Protein AF-A0A7J6WIR8-F1 (afdb_monomer_lite)

Secondary structure (DSSP, 8-state):
---PPPPPPHHHHHHHHHHHHHHHGGGGGT----HHHHHHHHHHHHHIIIIIIT-PPP--HHHHHHHHHHHS---

Sequence (75 aa):
MSQRGTGFRPLEDQLLCEAYVLHSTDVVVGAYQKNDDMWKKIQTTFNHEAVDKNNLDHRTIKSLECRWDKISPAV

pLDDT: mean 76.89, std 15.38, range [37.31, 91.06]

Structure (mmCIF, N/CA/C/O backbone):
data_AF-A0A7J6WIR8-F1
#
_entry.id   AF-A0A7J6WIR8-F1
#
loop_
_atom_site.group_PDB
_atom_site.id
_atom_site.type_symbol
_atom_site.label_atom_id
_atom_site.label_alt_id
_atom_site.label_comp_id
_atom_site.label_asym_id
_atom_site.label_entity_id
_atom_site.label_seq_id
_atom_site.pdbx_PDB_ins_code
_atom_site.Cartn_x
_atom_site.Cartn_y
_atom_site.Cartn_z
_atom_site.occupancy
_atom_site.B_iso_or_equiv
_atom_site.auth_seq_id
_atom_site.auth_comp_id
_atom_site.auth_asym_id
_atom_site.auth_atom_id
_atom_site.pdbx_PDB_model_num
ATOM 1 N N . MET A 1 1 ? 6.349 15.014 -24.048 1.00 37.31 1 MET A N 1
ATOM 2 C CA . MET A 1 1 ? 5.892 13.610 -24.116 1.00 37.31 1 MET A CA 1
ATOM 3 C C . MET A 1 1 ? 5.521 13.189 -22.709 1.00 37.31 1 MET A C 1
ATOM 5 O O . MET A 1 1 ? 6.386 13.226 -21.846 1.00 37.31 1 MET A O 1
ATOM 9 N N . SER A 1 2 ? 4.247 12.905 -22.444 1.00 41.25 2 SER A N 1
ATOM 10 C CA . SER A 1 2 ? 3.787 12.502 -21.113 1.00 41.25 2 SER A CA 1
ATOM 11 C C . SER A 1 2 ? 4.409 11.148 -20.770 1.00 41.25 2 SER A C 1
ATOM 13 O O . SER A 1 2 ? 4.048 10.143 -21.384 1.00 41.25 2 SER A O 1
ATOM 15 N N . GLN A 1 3 ? 5.375 11.121 -19.846 1.00 44.00 3 GLN A N 1
ATOM 16 C CA . GLN A 1 3 ? 5.898 9.880 -19.275 1.00 44.00 3 GLN A CA 1
ATOM 17 C C . GLN A 1 3 ? 4.714 9.143 -18.650 1.00 44.00 3 GLN A C 1
ATOM 19 O O . GLN A 1 3 ? 4.200 9.537 -17.604 1.00 44.00 3 GLN A O 1
ATOM 24 N N . ARG A 1 4 ? 4.220 8.106 -19.333 1.00 53.28 4 ARG A N 1
ATOM 25 C CA . ARG A 1 4 ? 3.296 7.151 -18.724 1.00 53.28 4 ARG A CA 1
ATOM 26 C C . ARG A 1 4 ? 4.041 6.571 -17.528 1.00 53.28 4 ARG A C 1
ATOM 28 O O . ARG A 1 4 ? 5.119 6.012 -17.715 1.00 53.28 4 ARG A O 1
ATOM 35 N N . GLY A 1 5 ? 3.510 6.778 -16.323 1.00 57.12 5 GLY A N 1
ATOM 36 C CA . GLY A 1 5 ? 4.105 6.227 -15.110 1.00 57.12 5 GLY A CA 1
ATOM 37 C C . GLY A 1 5 ? 4.338 4.728 -15.278 1.00 57.12 5 GLY A C 1
ATOM 38 O O . GLY A 1 5 ? 3.531 4.048 -15.919 1.00 57.12 5 GLY A O 1
ATOM 39 N N . THR A 1 6 ? 5.453 4.233 -14.741 1.00 66.25 6 THR A N 1
ATOM 40 C CA . THR A 1 6 ? 5.798 2.810 -14.732 1.00 66.25 6 THR A CA 1
ATOM 41 C C . THR A 1 6 ? 4.581 2.028 -14.242 1.00 66.25 6 THR A C 1
ATOM 43 O O . THR A 1 6 ? 4.060 2.322 -13.160 1.00 66.25 6 THR A O 1
ATOM 46 N N . GLY A 1 7 ? 4.073 1.103 -15.061 1.00 71.88 7 GLY A N 1
ATOM 47 C CA . GLY A 1 7 ? 2.890 0.315 -14.718 1.00 71.88 7 GLY A CA 1
ATOM 48 C C . GLY A 1 7 ? 3.094 -0.457 -13.415 1.00 71.88 7 GLY A C 1
ATOM 49 O O . GLY A 1 7 ? 4.229 -0.778 -13.067 1.00 71.88 7 GLY A O 1
ATOM 50 N N . PHE A 1 8 ? 1.999 -0.735 -12.704 1.00 77.75 8 PHE A N 1
ATOM 51 C CA . PHE A 1 8 ? 2.040 -1.576 -11.511 1.00 77.75 8 PHE A CA 1
ATOM 52 C C . PHE A 1 8 ? 2.471 -2.995 -11.885 1.00 77.75 8 PHE A C 1
ATOM 54 O O . PHE A 1 8 ? 1.914 -3.600 -12.807 1.00 77.75 8 PHE A O 1
ATOM 61 N N . ARG A 1 9 ? 3.478 -3.509 -11.183 1.00 84.56 9 ARG A N 1
ATOM 62 C CA . ARG A 1 9 ? 3.940 -4.894 -11.294 1.00 84.56 9 ARG A CA 1
ATOM 63 C C . ARG A 1 9 ? 3.068 -5.811 -10.427 1.00 84.56 9 ARG A C 1
ATOM 65 O O . ARG A 1 9 ? 2.564 -5.355 -9.406 1.00 84.56 9 ARG A O 1
ATOM 72 N N . PRO A 1 10 ? 2.981 -7.118 -10.738 1.00 83.31 10 PRO A N 1
ATOM 73 C CA . PRO A 1 10 ? 2.251 -8.074 -9.899 1.00 83.31 10 PRO A CA 1
ATOM 74 C C . PRO A 1 10 ? 2.702 -8.077 -8.430 1.00 83.31 10 PRO A C 1
ATOM 76 O O . PRO A 1 10 ? 1.889 -8.229 -7.527 1.00 83.31 10 PRO A O 1
ATOM 79 N N . LEU A 1 11 ? 3.997 -7.849 -8.185 1.00 86.38 11 LEU A N 1
ATOM 80 C CA . LEU A 1 11 ? 4.542 -7.719 -6.835 1.00 86.38 11 LEU A CA 1
ATOM 81 C C . LEU A 1 11 ? 4.022 -6.471 -6.106 1.00 86.38 11 LEU A C 1
ATOM 83 O O . LEU A 1 11 ? 3.748 -6.535 -4.915 1.00 86.38 11 LEU A O 1
ATOM 87 N N . GLU A 1 12 ? 3.845 -5.348 -6.811 1.00 86.88 12 GLU A N 1
ATOM 88 C CA . GLU A 1 12 ? 3.239 -4.148 -6.219 1.00 86.88 12 GLU A CA 1
ATOM 89 C C . GLU A 1 12 ? 1.779 -4.410 -5.836 1.00 86.88 12 GLU A C 1
ATOM 91 O O . GLU A 1 12 ? 1.333 -3.942 -4.795 1.00 86.88 12 GLU A O 1
ATOM 96 N N . ASP A 1 13 ? 1.042 -5.192 -6.627 1.00 88.25 13 ASP A N 1
ATOM 97 C CA . ASP A 1 13 ? -0.336 -5.555 -6.281 1.00 88.25 13 ASP A CA 1
ATOM 98 C C . ASP A 1 13 ? -0.389 -6.410 -5.012 1.00 88.25 13 ASP A C 1
ATOM 100 O O . ASP A 1 13 ? -1.222 -6.164 -4.143 1.00 88.25 13 ASP A O 1
ATOM 104 N N . GLN A 1 14 ? 0.533 -7.367 -4.866 1.00 88.88 14 GLN A N 1
ATOM 105 C CA . GLN A 1 14 ? 0.635 -8.176 -3.653 1.00 88.88 14 GLN A CA 1
ATOM 106 C C . GLN A 1 14 ? 0.948 -7.311 -2.424 1.00 88.88 14 GLN A C 1
ATOM 108 O O . GLN A 1 14 ? 0.237 -7.397 -1.424 1.00 88.88 14 GLN A O 1
ATOM 113 N N . LEU A 1 15 ? 1.957 -6.438 -2.513 1.00 90.12 15 LEU A N 1
ATOM 114 C CA . LEU A 1 15 ? 2.327 -5.528 -1.424 1.00 90.12 15 LEU A CA 1
ATOM 115 C C . LEU A 1 15 ? 1.181 -4.577 -1.056 1.00 90.12 15 LEU A C 1
ATOM 117 O O . LEU A 1 15 ? 0.964 -4.282 0.118 1.00 90.12 15 LEU A O 1
ATOM 121 N N . LEU A 1 16 ? 0.430 -4.105 -2.055 1.00 89.94 16 LEU A N 1
ATOM 122 C CA . LEU A 1 16 ? -0.743 -3.264 -1.842 1.00 89.94 16 LEU A CA 1
ATOM 123 C C . LEU A 1 16 ? -1.857 -4.032 -1.116 1.00 89.94 16 LEU A C 1
ATOM 125 O O . LEU A 1 16 ? -2.429 -3.496 -0.170 1.00 89.94 16 LEU A O 1
ATOM 129 N N . CYS A 1 17 ? -2.130 -5.282 -1.496 1.00 89.69 17 CYS A N 1
ATOM 130 C CA . CYS A 1 17 ? -3.084 -6.146 -0.798 1.00 89.69 17 CYS A CA 1
ATOM 131 C C . CYS A 1 17 ? -2.673 -6.422 0.651 1.00 89.69 17 CYS A C 1
ATOM 133 O O . CYS A 1 17 ? -3.501 -6.292 1.550 1.00 89.69 17 CYS A O 1
ATOM 135 N N . GLU A 1 18 ? -1.407 -6.757 0.896 1.00 88.50 18 GLU A N 1
ATOM 136 C CA . GLU A 1 18 ? -0.891 -7.014 2.245 1.00 88.50 18 GLU A CA 1
ATOM 137 C C . GLU A 1 18 ? -0.998 -5.767 3.135 1.00 88.50 18 GLU A C 1
ATOM 139 O O . GLU A 1 18 ? -1.523 -5.840 4.249 1.00 88.50 18 GLU A O 1
ATOM 144 N N . ALA A 1 19 ? -0.582 -4.603 2.623 1.00 89.12 19 ALA A N 1
ATOM 145 C CA . ALA A 1 19 ? -0.690 -3.335 3.339 1.00 89.12 19 ALA A CA 1
ATOM 146 C C . ALA A 1 19 ? -2.154 -2.941 3.594 1.00 89.12 19 ALA A C 1
ATOM 148 O O . ALA A 1 19 ? -2.484 -2.475 4.685 1.00 89.12 19 ALA A O 1
ATOM 149 N N . TYR A 1 20 ? -3.040 -3.139 2.614 1.00 87.94 20 TYR A N 1
ATOM 150 C CA . TYR A 1 20 ? -4.463 -2.854 2.775 1.00 87.94 20 TYR A CA 1
ATOM 151 C C . TYR A 1 20 ? -5.090 -3.751 3.840 1.00 87.94 20 TYR A C 1
ATOM 153 O O . TYR A 1 20 ? -5.745 -3.235 4.737 1.00 87.94 20 TYR A O 1
ATOM 161 N N . VAL A 1 21 ? -4.861 -5.069 3.798 1.00 86.00 21 VAL A N 1
ATOM 162 C CA . VAL A 1 21 ? -5.400 -6.007 4.795 1.00 86.00 21 VAL A CA 1
ATOM 163 C C . VAL A 1 21 ? -4.942 -5.612 6.195 1.00 86.00 21 VAL A C 1
ATOM 165 O O . VAL A 1 21 ? -5.795 -5.420 7.057 1.00 86.00 21 VAL A O 1
ATOM 168 N N . LEU A 1 22 ? -3.639 -5.379 6.385 1.00 85.06 22 LEU A N 1
ATOM 169 C CA . LEU A 1 22 ? -3.051 -4.990 7.670 1.00 85.06 22 LEU A CA 1
ATOM 170 C C . LEU A 1 22 ? -3.744 -3.767 8.296 1.00 85.06 22 LEU A C 1
ATOM 172 O O . LEU A 1 22 ? -4.100 -3.787 9.473 1.00 85.06 22 LEU A O 1
ATOM 176 N N . HIS A 1 23 ? -3.961 -2.714 7.503 1.00 83.00 23 HIS A N 1
ATOM 177 C CA . HIS A 1 23 ? -4.525 -1.447 7.989 1.00 83.00 23 HIS A CA 1
ATOM 178 C C . HIS A 1 23 ? -6.054 -1.375 7.905 1.00 83.00 23 HIS A C 1
ATOM 180 O O . HIS A 1 23 ? -6.663 -0.559 8.588 1.00 83.00 23 HIS A O 1
ATOM 186 N N . SER A 1 24 ? -6.699 -2.227 7.106 1.00 77.94 24 SER A N 1
ATOM 187 C CA . SER A 1 24 ? -8.165 -2.3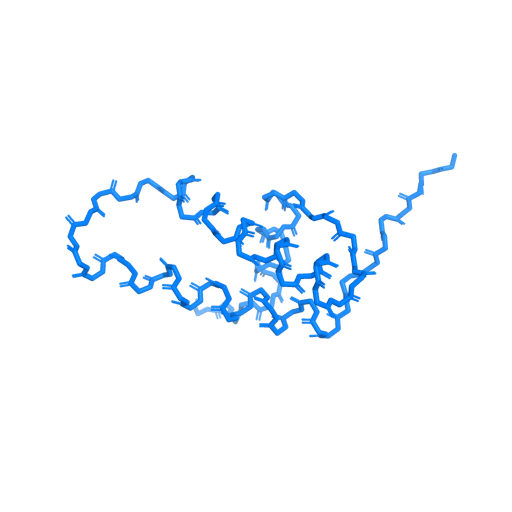45 7.062 1.00 77.94 24 SER A CA 1
ATOM 188 C C . SER A 1 24 ? -8.720 -3.020 8.316 1.00 77.94 24 SER A C 1
ATOM 190 O O . SER A 1 24 ? -9.831 -2.715 8.747 1.00 77.94 24 SER A O 1
ATOM 192 N N . THR A 1 25 ? -7.931 -3.890 8.952 1.00 67.50 25 THR A N 1
ATOM 193 C CA . THR A 1 25 ? -8.296 -4.541 10.215 1.00 67.50 25 THR A CA 1
ATOM 194 C C . THR A 1 25 ? -8.162 -3.641 11.447 1.00 67.50 25 THR A C 1
ATOM 196 O O . THR A 1 25 ? -8.776 -3.946 12.467 1.00 67.50 25 THR A O 1
ATOM 199 N N . ASP A 1 26 ? -7.452 -2.507 11.366 1.00 59.34 26 ASP A N 1
ATOM 200 C CA . ASP A 1 26 ? -7.302 -1.557 12.489 1.00 59.34 26 ASP A CA 1
ATOM 201 C C . ASP A 1 26 ? -8.650 -0.955 12.938 1.00 59.34 26 ASP A C 1
ATOM 203 O O . ASP A 1 26 ? -8.824 -0.590 14.103 1.00 59.34 26 ASP A O 1
ATOM 207 N N . VAL A 1 27 ? -9.648 -0.905 12.046 1.00 51.03 27 VAL A N 1
ATOM 208 C CA . VAL A 1 27 ? -10.991 -0.381 12.352 1.00 51.03 27 VAL A CA 1
ATOM 209 C C . VAL A 1 27 ? -11.709 -1.236 13.411 1.00 51.03 27 VAL A C 1
ATOM 211 O O . VAL A 1 27 ? -12.543 -0.724 14.157 1.00 51.03 27 VAL A O 1
ATOM 214 N N . VAL A 1 28 ? -11.337 -2.516 13.558 1.00 50.88 28 VAL A N 1
ATOM 215 C CA . VAL A 1 28 ? -11.883 -3.417 14.591 1.00 50.88 28 VAL A CA 1
ATOM 216 C C . VAL A 1 28 ? -11.427 -3.016 16.005 1.00 50.88 28 VAL A C 1
ATOM 218 O O . VAL A 1 28 ? -12.114 -3.328 16.975 1.00 50.88 28 VAL A O 1
ATOM 221 N N . VAL A 1 29 ? -10.324 -2.266 16.149 1.00 52.50 29 VAL A N 1
ATOM 222 C CA . VAL A 1 29 ? -9.738 -1.889 17.454 1.00 52.50 29 VAL A CA 1
ATOM 223 C C . VAL A 1 29 ? -10.240 -0.522 17.968 1.00 52.50 29 VAL A C 1
ATOM 225 O O . VAL A 1 29 ? -9.874 -0.080 19.053 1.00 52.50 29 VAL A O 1
ATOM 228 N N . GLY A 1 30 ? -11.178 0.127 17.270 1.00 46.78 30 GLY A N 1
ATOM 229 C CA . GLY A 1 30 ? -11.949 1.234 17.853 1.00 46.78 30 GLY A CA 1
ATOM 230 C C . GLY A 1 30 ? -11.294 2.616 17.773 1.00 46.78 30 GLY A C 1
ATOM 231 O O . GLY A 1 30 ? -11.545 3.470 18.623 1.00 46.78 30 GLY A O 1
ATOM 232 N N . ALA A 1 31 ? -10.500 2.883 16.736 1.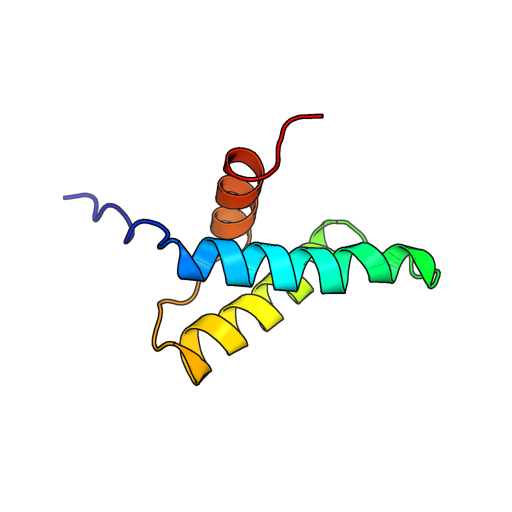00 53.25 31 ALA A N 1
ATOM 233 C CA . ALA A 1 31 ? -10.122 4.247 16.381 1.00 53.25 31 ALA A CA 1
ATOM 234 C C . ALA A 1 31 ? -10.980 4.715 15.200 1.00 53.25 31 ALA A C 1
ATOM 236 O O . ALA A 1 31 ? -11.001 4.066 14.158 1.00 53.25 31 ALA A O 1
ATOM 237 N N . TYR A 1 32 ? -11.669 5.851 15.347 1.00 52.94 32 TYR A N 1
ATOM 238 C CA . TYR A 1 32 ? -12.322 6.587 14.257 1.00 52.94 32 TYR A CA 1
ATOM 239 C C . TYR A 1 32 ? -11.272 7.059 13.229 1.00 52.94 32 TYR A C 1
ATOM 241 O O . TYR A 1 32 ? -10.965 8.249 13.134 1.00 52.94 32 TYR A O 1
ATOM 249 N N . GLN A 1 33 ? -10.667 6.139 12.478 1.00 55.19 33 GLN A N 1
ATOM 250 C CA . GLN A 1 33 ? -9.776 6.488 11.386 1.00 55.19 33 GLN A CA 1
ATOM 251 C C . GLN A 1 33 ? -10.629 6.996 10.233 1.00 55.19 33 GLN A C 1
ATOM 253 O O . GLN A 1 33 ? -11.417 6.264 9.639 1.00 55.19 33 GLN A O 1
ATOM 258 N N . LYS A 1 34 ? -10.475 8.281 9.913 1.00 64.06 34 LYS A N 1
ATOM 259 C CA . LYS A 1 34 ? -10.951 8.815 8.637 1.00 64.06 34 LYS A CA 1
ATOM 260 C C . LYS A 1 34 ? -10.261 8.023 7.520 1.00 64.06 34 LYS A C 1
ATOM 262 O O . LYS A 1 34 ? -9.083 7.700 7.660 1.00 64.06 34 LYS A O 1
ATOM 267 N N . ASN A 1 35 ? -10.965 7.736 6.424 1.00 64.38 35 ASN A N 1
ATOM 268 C CA . ASN A 1 35 ? -10.414 6.993 5.277 1.00 64.38 35 ASN A CA 1
ATOM 269 C C . ASN A 1 35 ? -9.046 7.540 4.817 1.00 64.38 35 ASN A C 1
ATOM 271 O O . ASN A 1 35 ? -8.138 6.765 4.519 1.00 64.38 35 ASN A O 1
ATOM 275 N N . ASP A 1 36 ? -8.856 8.862 4.872 1.00 70.06 36 ASP A N 1
ATOM 276 C CA . ASP A 1 36 ? -7.585 9.530 4.564 1.00 70.06 36 ASP A CA 1
ATOM 277 C C . ASP A 1 36 ? -6.408 9.069 5.439 1.00 70.06 36 ASP A C 1
ATOM 279 O O . ASP A 1 36 ? -5.267 9.045 4.982 1.00 70.06 36 ASP A O 1
ATOM 283 N N . ASP A 1 37 ? -6.645 8.711 6.702 1.00 79.50 37 ASP A N 1
ATOM 284 C CA . ASP A 1 37 ? -5.589 8.261 7.614 1.00 79.50 37 ASP A CA 1
ATOM 285 C C . ASP A 1 37 ? -5.247 6.781 7.415 1.00 79.50 37 ASP A C 1
ATOM 287 O O . ASP A 1 37 ? -4.094 6.393 7.608 1.00 79.50 37 ASP A O 1
ATOM 291 N N . MET A 1 38 ? -6.205 5.960 6.975 1.00 83.00 38 MET A N 1
ATOM 292 C CA . MET A 1 38 ? -5.939 4.574 6.574 1.00 83.00 38 MET A CA 1
ATOM 293 C C . MET A 1 38 ? -5.019 4.540 5.348 1.00 83.00 38 MET A C 1
ATOM 295 O O . MET A 1 38 ? -3.985 3.874 5.367 1.00 83.00 38 MET A O 1
ATOM 299 N N . TRP A 1 39 ? -5.323 5.326 4.313 1.00 87.19 39 TRP A N 1
ATOM 300 C CA . TRP A 1 39 ? -4.506 5.363 3.099 1.00 87.19 39 TRP A CA 1
ATOM 301 C C . TRP A 1 39 ? -3.094 5.911 3.314 1.00 87.19 39 TRP A C 1
ATOM 303 O O . TRP A 1 39 ? -2.155 5.429 2.681 1.00 87.19 39 TRP A O 1
ATOM 313 N N . LYS A 1 40 ? -2.899 6.854 4.243 1.00 87.88 40 LYS A N 1
ATOM 314 C CA . LYS A 1 40 ? -1.551 7.298 4.647 1.00 87.88 40 LYS A CA 1
ATOM 315 C C . LYS A 1 40 ? -0.734 6.163 5.267 1.00 87.88 40 LYS A C 1
ATOM 317 O O . LYS A 1 40 ? 0.448 6.019 4.946 1.00 87.88 40 LYS A O 1
ATOM 322 N N . LYS A 1 41 ? -1.350 5.347 6.132 1.00 86.69 41 LYS A N 1
ATOM 323 C CA . LYS A 1 41 ? -0.693 4.171 6.724 1.00 86.69 41 LYS A CA 1
ATOM 324 C C . LYS A 1 41 ? -0.346 3.138 5.649 1.00 86.69 41 LYS A C 1
ATOM 326 O O . LYS A 1 41 ? 0.804 2.712 5.576 1.00 86.69 41 LYS A O 1
ATOM 331 N N . ILE A 1 42 ? -1.296 2.828 4.762 1.00 88.94 42 ILE A N 1
ATOM 332 C CA . ILE A 1 42 ? -1.086 1.921 3.621 1.00 88.94 42 ILE A CA 1
ATOM 333 C C . ILE A 1 42 ? 0.062 2.415 2.747 1.00 88.94 42 ILE A C 1
ATOM 335 O O . ILE A 1 42 ? 0.961 1.641 2.445 1.00 88.94 42 ILE A O 1
ATOM 339 N N . GLN A 1 43 ? 0.080 3.699 2.382 1.00 91.06 43 GLN A N 1
ATOM 340 C CA . GLN A 1 43 ? 1.152 4.278 1.576 1.00 91.06 43 GLN A CA 1
ATOM 341 C C . GLN A 1 43 ? 2.512 4.150 2.266 1.00 91.06 43 GLN A C 1
ATOM 343 O O . GLN A 1 43 ? 3.501 3.839 1.608 1.00 91.06 43 GLN A O 1
ATOM 348 N N . THR A 1 44 ? 2.568 4.399 3.574 1.00 90.19 44 THR A N 1
ATOM 349 C CA . THR A 1 44 ? 3.809 4.298 4.350 1.00 90.19 44 THR A CA 1
ATOM 350 C C . THR A 1 44 ? 4.343 2.868 4.326 1.00 90.19 44 THR A C 1
ATOM 352 O O . THR A 1 44 ? 5.498 2.657 3.966 1.00 90.19 44 THR A O 1
ATOM 355 N N . THR A 1 45 ? 3.495 1.883 4.631 1.00 89.69 45 THR A N 1
ATOM 356 C CA . THR A 1 45 ? 3.873 0.464 4.608 1.00 89.69 45 THR A CA 1
ATOM 357 C C . THR A 1 45 ? 4.229 -0.004 3.201 1.00 89.69 45 THR A C 1
ATOM 359 O O . THR A 1 45 ? 5.275 -0.616 3.015 1.00 89.69 45 THR A O 1
ATOM 362 N N . PHE A 1 46 ? 3.413 0.339 2.202 1.00 91.06 46 PHE A N 1
ATOM 363 C CA . PHE A 1 46 ? 3.670 -0.003 0.807 1.00 91.06 46 PHE A CA 1
ATOM 364 C C . PHE A 1 46 ? 5.014 0.552 0.344 1.00 91.06 46 PHE A C 1
ATOM 366 O O . PHE A 1 46 ? 5.811 -0.188 -0.210 1.00 91.06 46 PHE A O 1
ATOM 373 N N . ASN A 1 47 ? 5.287 1.837 0.577 1.00 90.19 47 ASN A N 1
ATOM 374 C CA . ASN A 1 47 ? 6.522 2.457 0.109 1.00 90.19 47 ASN A CA 1
ATOM 375 C C . ASN A 1 47 ? 7.751 1.896 0.827 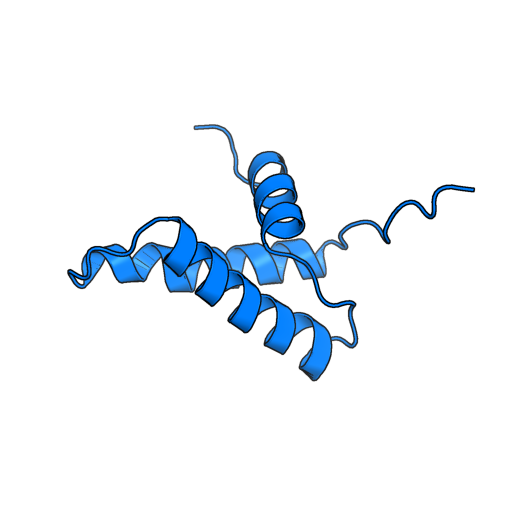1.00 90.19 47 ASN A C 1
ATOM 377 O O . ASN A 1 47 ? 8.761 1.687 0.171 1.00 90.19 47 ASN A O 1
ATOM 381 N N . HIS A 1 48 ? 7.664 1.608 2.126 1.00 88.44 48 HIS A N 1
ATOM 382 C CA . HIS A 1 48 ? 8.742 0.929 2.847 1.00 88.44 48 HIS A CA 1
ATOM 383 C C . HIS A 1 48 ? 9.031 -0.454 2.233 1.00 88.44 48 HIS A C 1
ATOM 385 O O . HIS A 1 48 ? 10.163 -0.770 1.889 1.00 88.44 48 HIS A O 1
ATOM 391 N N . GLU A 1 49 ? 8.005 -1.274 1.997 1.00 86.44 49 GLU A N 1
ATOM 392 C CA . GLU A 1 49 ? 8.180 -2.599 1.383 1.00 86.44 49 GLU A CA 1
ATOM 393 C C . GLU A 1 49 ? 8.628 -2.527 -0.091 1.00 86.44 49 GLU A C 1
ATOM 395 O O . GLU A 1 49 ? 9.453 -3.319 -0.550 1.00 86.44 49 GLU A O 1
ATOM 400 N N . ALA A 1 50 ? 8.104 -1.573 -0.856 1.00 84.81 50 ALA A N 1
ATOM 401 C CA . ALA A 1 50 ? 8.393 -1.416 -2.275 1.00 84.81 50 ALA A CA 1
ATOM 402 C C . ALA A 1 50 ? 9.810 -0.870 -2.506 1.00 84.81 50 ALA A C 1
ATOM 404 O O . ALA A 1 50 ? 10.545 -1.407 -3.335 1.00 84.81 50 ALA A O 1
ATOM 405 N N . VAL A 1 51 ? 10.214 0.156 -1.759 1.00 82.44 51 VAL A N 1
ATOM 406 C CA . VAL A 1 51 ? 11.491 0.858 -1.942 1.00 82.44 51 VAL A CA 1
ATOM 407 C C . VAL A 1 51 ? 12.611 0.117 -1.221 1.00 82.44 51 VAL A C 1
ATOM 409 O O . VAL A 1 51 ? 13.584 -0.273 -1.865 1.00 82.44 51 VAL A O 1
ATOM 412 N N . ASP A 1 52 ? 12.448 -0.163 0.075 1.00 78.38 52 ASP A N 1
ATOM 413 C CA . ASP A 1 52 ? 13.545 -0.677 0.903 1.00 78.38 52 ASP A CA 1
ATOM 414 C C . ASP A 1 52 ? 13.830 -2.158 0.635 1.00 78.38 52 ASP A C 1
ATOM 416 O O . ASP A 1 52 ? 14.980 -2.591 0.723 1.00 78.38 52 ASP A O 1
ATOM 420 N N . LYS A 1 53 ? 12.806 -2.949 0.278 1.00 77.12 53 LYS A N 1
ATOM 421 C CA . LYS A 1 53 ? 12.979 -4.390 0.020 1.00 77.12 53 LYS A CA 1
ATOM 422 C C . LYS A 1 53 ? 13.010 -4.771 -1.453 1.00 77.12 53 LYS A C 1
ATOM 424 O O . LYS A 1 53 ? 13.642 -5.766 -1.796 1.00 77.12 53 LYS A O 1
ATOM 429 N N . ASN A 1 54 ? 12.337 -4.015 -2.320 1.00 76.62 54 ASN A N 1
ATOM 430 C CA . ASN A 1 54 ? 12.133 -4.411 -3.716 1.00 76.62 54 ASN A CA 1
ATOM 431 C C . ASN A 1 54 ? 12.704 -3.415 -4.742 1.00 76.62 54 ASN A C 1
ATOM 433 O O . ASN A 1 54 ? 12.614 -3.678 -5.944 1.00 76.62 54 ASN A O 1
ATOM 437 N N . ASN A 1 55 ? 13.330 -2.318 -4.286 1.00 81.88 55 ASN A N 1
ATOM 438 C CA . ASN A 1 55 ? 13.929 -1.270 -5.122 1.00 81.88 55 ASN A CA 1
ATOM 439 C C . ASN A 1 55 ? 12.962 -0.750 -6.209 1.00 81.88 55 ASN A C 1
ATOM 441 O O . ASN A 1 55 ? 13.327 -0.576 -7.376 1.00 81.88 55 ASN A O 1
ATOM 445 N N . LEU A 1 56 ? 11.692 -0.598 -5.829 1.00 82.69 56 LEU A N 1
ATOM 446 C CA . LEU A 1 56 ? 10.608 -0.074 -6.655 1.00 82.69 56 LEU A CA 1
ATOM 447 C C . LEU A 1 56 ? 10.392 1.419 -6.385 1.00 82.69 56 LEU A C 1
ATOM 449 O O . LEU A 1 56 ? 10.904 1.983 -5.422 1.00 82.69 56 LEU A O 1
ATOM 453 N N . ASP A 1 57 ? 9.602 2.056 -7.248 1.00 82.25 57 ASP A N 1
ATOM 454 C CA . ASP A 1 57 ? 9.291 3.478 -7.138 1.00 82.25 57 ASP A CA 1
ATOM 455 C C . ASP A 1 57 ? 8.304 3.763 -5.994 1.00 82.25 57 ASP A C 1
ATOM 457 O O . ASP A 1 57 ? 7.335 3.030 -5.777 1.00 82.25 57 ASP A O 1
ATOM 461 N N . HIS A 1 58 ? 8.483 4.908 -5.331 1.00 85.62 58 HIS A N 1
ATOM 462 C CA . HIS A 1 58 ? 7.472 5.451 -4.427 1.00 85.62 58 HIS A CA 1
ATOM 463 C C . HIS A 1 58 ? 6.155 5.713 -5.169 1.00 85.62 58 HIS A C 1
ATOM 465 O O . HIS A 1 58 ? 6.124 6.324 -6.243 1.00 85.62 58 HIS A O 1
ATOM 471 N N . ARG A 1 59 ? 5.035 5.341 -4.544 1.00 87.06 59 ARG A N 1
ATOM 472 C CA . ARG A 1 59 ? 3.687 5.619 -5.053 1.00 87.06 59 ARG A 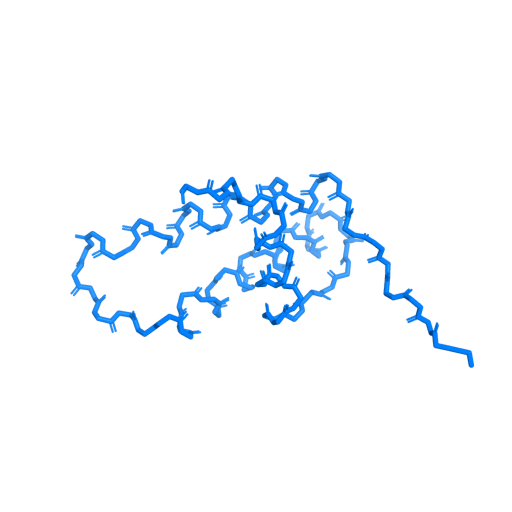CA 1
ATOM 473 C C . ARG A 1 59 ? 2.969 6.644 -4.180 1.00 87.06 59 ARG A C 1
ATOM 475 O O . ARG A 1 59 ? 3.158 6.725 -2.962 1.00 87.06 59 ARG A O 1
ATOM 482 N N . THR A 1 60 ? 2.140 7.464 -4.822 1.00 88.56 60 THR A N 1
ATOM 483 C CA . THR A 1 60 ? 1.249 8.417 -4.148 1.00 88.56 60 THR A CA 1
ATOM 484 C C . THR A 1 60 ? -0.031 7.718 -3.698 1.00 88.56 60 THR A C 1
ATOM 486 O O . THR A 1 60 ? -0.446 6.748 -4.329 1.00 88.56 60 THR A O 1
ATOM 489 N N . ILE A 1 61 ? -0.695 8.244 -2.664 1.00 89.56 61 ILE A N 1
ATOM 490 C CA . ILE A 1 61 ? -1.993 7.728 -2.186 1.00 89.56 61 ILE A CA 1
ATOM 491 C C . ILE A 1 61 ? -2.982 7.553 -3.344 1.00 89.56 61 ILE A C 1
ATOM 493 O O . ILE A 1 61 ? -3.460 6.450 -3.568 1.00 89.56 61 ILE A O 1
ATOM 497 N N . LYS A 1 62 ? -3.176 8.595 -4.164 1.00 87.94 62 LYS A N 1
ATOM 498 C CA . LYS A 1 62 ? -4.077 8.542 -5.328 1.00 87.94 62 LYS A CA 1
ATOM 499 C C . LYS A 1 62 ? -3.732 7.416 -6.305 1.00 87.94 62 LYS A C 1
ATOM 501 O O . LYS A 1 62 ? -4.619 6.817 -6.897 1.00 87.94 62 LYS A O 1
ATOM 506 N N . SER A 1 63 ? -2.442 7.136 -6.504 1.00 87.94 63 SER A N 1
ATOM 507 C CA . SER A 1 63 ? -2.011 6.038 -7.374 1.00 87.94 63 SER A CA 1
ATOM 508 C C . SER A 1 63 ? -2.371 4.674 -6.789 1.00 87.94 63 SER A C 1
ATOM 510 O O . SER A 1 63 ? -2.701 3.772 -7.555 1.00 87.94 63 SER A O 1
ATOM 512 N N . LEU A 1 64 ? -2.275 4.521 -5.466 1.00 88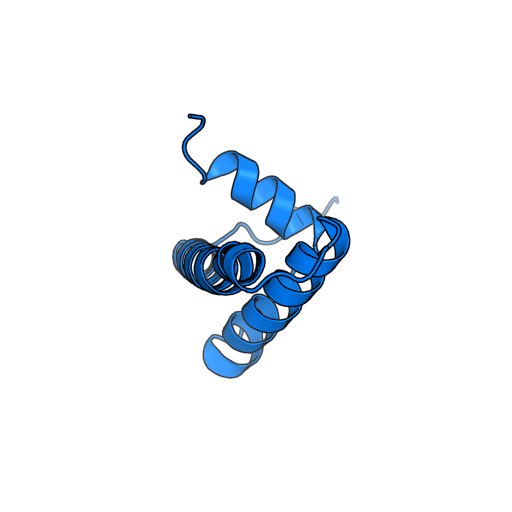.69 64 LEU A N 1
ATOM 513 C CA . LEU A 1 64 ? -2.621 3.291 -4.755 1.00 88.69 64 LEU A CA 1
ATOM 514 C C . LEU A 1 64 ? -4.138 3.097 -4.699 1.00 88.69 64 LEU A C 1
ATOM 516 O O . LEU A 1 64 ? -4.595 2.010 -5.017 1.00 88.69 64 LEU A O 1
ATOM 520 N N . GLU A 1 65 ? -4.910 4.149 -4.420 1.00 89.62 65 GLU A N 1
ATOM 521 C CA . GLU A 1 65 ? -6.381 4.148 -4.479 1.00 89.62 65 GLU A CA 1
ATOM 522 C C . GLU A 1 65 ? -6.879 3.745 -5.872 1.00 89.62 65 GLU A C 1
ATOM 524 O O . GLU A 1 65 ? -7.583 2.751 -6.026 1.00 89.62 65 GLU A O 1
ATOM 529 N N . CYS A 1 66 ? -6.420 4.435 -6.925 1.00 88.62 66 CYS A N 1
ATOM 530 C CA . CYS A 1 66 ? -6.795 4.100 -8.300 1.00 88.62 66 CYS A CA 1
ATOM 531 C C . CYS A 1 66 ? -6.366 2.687 -8.720 1.00 88.62 66 CYS A C 1
ATOM 533 O O . CYS A 1 66 ? -6.950 2.122 -9.649 1.00 88.62 66 CYS A O 1
ATOM 535 N N . ARG A 1 67 ? -5.295 2.139 -8.128 1.00 89.62 67 ARG A N 1
ATOM 536 C CA . ARG A 1 67 ? -4.887 0.756 -8.388 1.00 89.62 67 ARG A CA 1
ATOM 537 C C . ARG A 1 67 ? -5.775 -0.215 -7.629 1.00 89.62 67 ARG A C 1
ATOM 539 O O . ARG A 1 67 ? -6.213 -1.188 -8.233 1.00 89.62 67 ARG A O 1
ATOM 546 N N . TRP A 1 68 ? -6.065 0.080 -6.367 1.00 88.38 68 TRP A N 1
ATOM 547 C CA . TRP A 1 68 ? -6.949 -0.692 -5.509 1.00 88.38 68 TRP A CA 1
ATOM 548 C C . TRP A 1 68 ? -8.332 -0.856 -6.127 1.00 88.38 68 TRP A C 1
ATOM 550 O O . TRP A 1 68 ? -8.779 -1.984 -6.278 1.00 88.38 68 TRP A O 1
ATOM 560 N N . ASP A 1 69 ? -8.935 0.223 -6.627 1.00 85.81 69 ASP A N 1
ATOM 561 C CA . ASP A 1 69 ? -10.234 0.180 -7.316 1.00 85.81 69 ASP A CA 1
ATOM 562 C C . ASP A 1 69 ? -10.249 -0.758 -8.538 1.00 85.81 69 ASP A C 1
ATOM 564 O O . ASP A 1 69 ? -11.305 -1.210 -8.972 1.00 85.81 69 ASP A O 1
ATOM 568 N N . LYS A 1 70 ? -9.079 -1.048 -9.126 1.00 84.81 70 LYS A N 1
ATOM 569 C CA . LYS A 1 70 ? -8.944 -1.958 -10.274 1.00 84.81 70 LYS A CA 1
ATOM 570 C C . LYS A 1 70 ? -8.663 -3.406 -9.887 1.00 84.81 70 LYS A C 1
ATOM 572 O O . LYS A 1 70 ? -8.916 -4.282 -10.710 1.00 84.81 70 LYS A O 1
ATOM 577 N N . ILE A 1 71 ? -8.059 -3.647 -8.723 1.00 84.69 71 ILE A N 1
ATOM 578 C CA . ILE A 1 71 ? -7.647 -4.992 -8.284 1.00 84.69 71 ILE A CA 1
ATOM 579 C C . ILE A 1 71 ? -8.570 -5.566 -7.208 1.00 84.69 71 ILE A C 1
ATOM 581 O O . ILE A 1 71 ? -8.682 -6.784 -7.098 1.00 84.69 71 ILE A O 1
ATOM 585 N N . SER A 1 72 ? -9.247 -4.711 -6.440 1.00 79.31 72 SER A N 1
ATOM 586 C CA . SER A 1 72 ? -10.294 -5.122 -5.519 1.00 79.31 72 SER A CA 1
ATOM 587 C C . SER A 1 72 ? -11.475 -5.624 -6.348 1.00 79.31 72 SER A C 1
ATOM 589 O O . SER A 1 72 ? -11.964 -4.881 -7.204 1.00 79.31 72 SER A O 1
ATOM 591 N N . PRO A 1 73 ? -11.957 -6.859 -6.132 1.00 63.59 73 PRO A N 1
ATOM 592 C CA . PRO A 1 73 ? -13.195 -7.292 -6.754 1.00 63.59 73 PRO A CA 1
ATOM 593 C C . PRO A 1 73 ? -14.299 -6.327 -6.315 1.00 63.59 73 PRO A C 1
ATOM 595 O O . PRO A 1 73 ? -14.471 -6.077 -5.121 1.00 63.59 73 PRO A O 1
ATOM 598 N N . ALA A 1 74 ? -15.003 -5.743 -7.287 1.00 47.94 74 ALA A N 1
ATOM 599 C CA . ALA A 1 74 ? -16.245 -5.036 -7.022 1.00 47.94 74 ALA A CA 1
ATOM 600 C C . ALA A 1 74 ? -17.209 -6.057 -6.405 1.00 47.94 74 ALA A C 1
ATOM 602 O O . ALA A 1 74 ? -17.654 -6.974 -7.096 1.00 47.94 74 ALA A O 1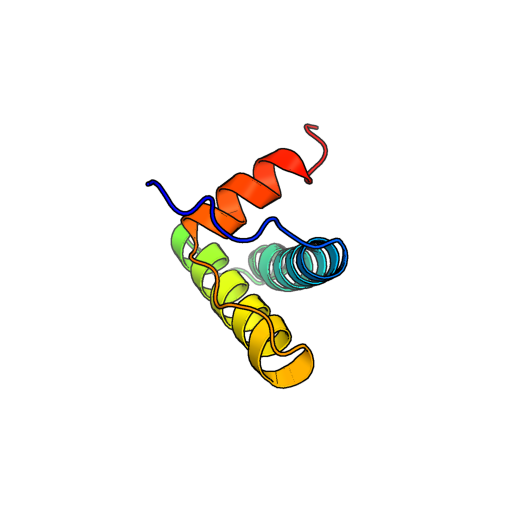
ATOM 603 N N . VAL A 1 75 ? -17.423 -5.956 -5.093 1.00 40.22 75 VAL A N 1
ATOM 604 C CA . VAL A 1 75 ? -18.519 -6.646 -4.403 1.00 40.22 75 VAL A CA 1
ATOM 605 C C . VAL A 1 75 ? -19.836 -6.028 -4.844 1.00 40.22 75 VAL A C 1
ATOM 607 O O . VAL A 1 75 ? -19.898 -4.779 -4.912 1.00 40.22 75 VAL A O 1
#

Radius of gyration: 12.95 Å; chains: 1; bounding box: 32×22×42 Å

Foldseek 3Di:
DPPPPDDDDPVLVVLLVVLLVVLVCVVVVDDPDDPVNSLVSSQVSSCCCCCVPPVHDRDDSVRSVVVCVVPPPDD

Organism: Thalictrum thalictroides (NCBI:txid46969)